Protein AF-A0A847HQE2-F1 (afdb_monomer_lite)

Structure (mmCIF, N/CA/C/O backbone):
data_AF-A0A847HQE2-F1
#
_entry.id   AF-A0A847HQE2-F1
#
loop_
_atom_site.group_PDB
_atom_site.id
_atom_site.type_symbol
_atom_site.label_atom_id
_atom_site.label_alt_id
_atom_site.label_comp_id
_atom_site.label_asym_id
_atom_site.label_entity_id
_atom_site.label_seq_id
_atom_site.pdbx_PDB_ins_code
_atom_site.Cartn_x
_atom_site.Cartn_y
_atom_site.Cartn_z
_atom_site.occupancy
_atom_site.B_iso_or_equiv
_atom_site.auth_seq_id
_atom_site.auth_comp_id
_atom_site.auth_asym_id
_atom_site.auth_atom_id
_atom_site.pdbx_PDB_model_num
ATOM 1 N N . MET A 1 1 ? -4.597 -17.089 -15.530 1.00 49.50 1 MET A N 1
ATOM 2 C CA . MET A 1 1 ? -4.593 -16.765 -14.089 1.00 49.50 1 MET A CA 1
ATOM 3 C C . MET A 1 1 ? -3.548 -17.653 -13.439 1.00 49.50 1 MET A C 1
ATOM 5 O O . MET A 1 1 ? -3.666 -18.868 -13.572 1.00 49.50 1 MET A O 1
ATOM 9 N N . ASN A 1 2 ? -2.470 -17.082 -12.894 1.00 60.06 2 ASN A N 1
ATOM 10 C CA . ASN A 1 2 ? -1.353 -17.884 -12.393 1.00 60.06 2 ASN A CA 1
ATOM 11 C C . ASN A 1 2 ? -1.698 -18.503 -11.033 1.00 60.06 2 ASN A C 1
ATOM 13 O O . ASN A 1 2 ? -2.468 -17.948 -10.255 1.00 60.06 2 ASN A O 1
ATOM 17 N N . GLN A 1 3 ? -1.101 -19.655 -10.729 1.00 48.91 3 GLN A N 1
ATOM 18 C CA . GLN A 1 3 ? -1.343 -20.409 -9.491 1.00 48.91 3 GLN A CA 1
ATOM 19 C C . GLN A 1 3 ? -1.028 -19.587 -8.223 1.00 48.91 3 GLN A C 1
ATOM 21 O O . GLN A 1 3 ? -1.660 -19.769 -7.188 1.00 48.91 3 GLN A O 1
ATOM 26 N N . LEU A 1 4 ? -0.102 -18.627 -8.334 1.00 56.62 4 LEU A N 1
ATOM 27 C CA . LEU A 1 4 ? 0.192 -17.635 -7.298 1.00 56.62 4 LEU A CA 1
ATOM 28 C C . LEU A 1 4 ? -0.960 -16.653 -7.056 1.00 56.62 4 LEU A C 1
ATOM 30 O O . LEU A 1 4 ? -1.203 -16.304 -5.906 1.00 56.62 4 LEU A O 1
ATOM 34 N N . ASP A 1 5 ? -1.675 -16.233 -8.102 1.00 50.88 5 ASP A N 1
ATOM 35 C CA . ASP A 1 5 ? -2.794 -15.288 -7.979 1.00 50.88 5 ASP A CA 1
ATOM 36 C C . ASP A 1 5 ? -3.989 -15.936 -7.268 1.00 50.88 5 ASP A C 1
ATOM 38 O O . ASP A 1 5 ? -4.633 -15.306 -6.436 1.00 50.88 5 ASP A O 1
ATOM 42 N N . LEU A 1 6 ? -4.232 -17.224 -7.534 1.00 55.56 6 LEU A N 1
ATOM 43 C CA . LEU A 1 6 ? -5.265 -18.023 -6.862 1.00 55.56 6 LEU A CA 1
ATOM 44 C C . LEU A 1 6 ? -4.969 -18.233 -5.371 1.00 55.56 6 LEU A C 1
ATOM 46 O O . LEU A 1 6 ? -5.869 -18.139 -4.537 1.00 55.56 6 LEU A O 1
ATOM 50 N N . LEU A 1 7 ? -3.707 -18.503 -5.027 1.00 60.56 7 LEU A N 1
ATOM 51 C CA . LEU A 1 7 ? -3.284 -18.649 -3.632 1.00 60.56 7 LEU A CA 1
ATOM 52 C C . LEU A 1 7 ? -3.391 -17.318 -2.876 1.00 60.56 7 LEU A C 1
ATOM 54 O O . LEU A 1 7 ? -3.878 -17.293 -1.750 1.00 60.56 7 LEU A O 1
ATOM 58 N N . LEU A 1 8 ? -3.012 -16.211 -3.520 1.00 57.03 8 LEU A N 1
ATOM 5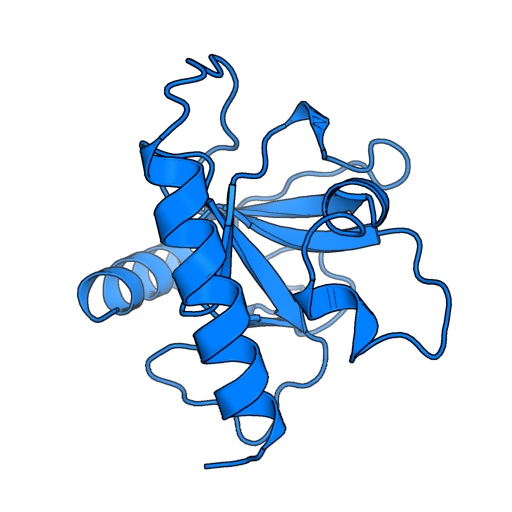9 C CA . LEU A 1 8 ? -3.165 -14.864 -2.971 1.00 57.03 8 LEU A CA 1
ATOM 60 C C . LEU A 1 8 ? -4.638 -14.492 -2.742 1.00 57.03 8 LEU A C 1
ATOM 62 O O . LEU A 1 8 ? -4.967 -13.994 -1.668 1.00 57.03 8 LEU A O 1
ATOM 66 N N . GLN A 1 9 ? -5.530 -14.768 -3.701 1.00 58.16 9 GLN A N 1
ATOM 67 C CA . GLN A 1 9 ? -6.966 -14.497 -3.551 1.00 58.16 9 GLN A CA 1
ATOM 68 C C . GLN A 1 9 ? -7.584 -15.236 -2.358 1.00 58.16 9 GLN A C 1
ATOM 70 O O . GLN A 1 9 ? -8.281 -14.616 -1.555 1.00 58.16 9 GLN A O 1
ATOM 75 N N . ASN A 1 10 ? -7.311 -16.535 -2.208 1.00 54.62 10 ASN A N 1
ATOM 76 C CA . ASN A 1 10 ? -7.908 -17.334 -1.134 1.00 54.62 10 ASN A CA 1
ATOM 77 C C . ASN A 1 10 ? -7.395 -16.936 0.255 1.00 54.62 10 ASN A C 1
ATOM 79 O O . ASN A 1 10 ? -8.194 -16.781 1.179 1.00 54.62 10 ASN A O 1
ATOM 83 N N . SER A 1 11 ? -6.086 -16.705 0.401 1.00 50.62 11 SER A N 1
ATOM 84 C CA . SER A 1 11 ? -5.513 -16.279 1.684 1.00 50.62 11 SER A CA 1
ATOM 85 C C . SER A 1 11 ? -6.004 -14.898 2.118 1.00 50.62 11 SER A C 1
ATOM 87 O O . SER A 1 11 ? -6.084 -14.620 3.312 1.00 50.62 11 SER A O 1
ATOM 89 N N . LEU A 1 12 ? -6.356 -14.026 1.172 1.00 55.59 12 LEU A N 1
ATOM 90 C CA . LEU A 1 12 ? -6.875 -12.703 1.501 1.00 55.59 12 LEU A CA 1
ATOM 91 C C . LEU A 1 12 ? -8.376 -12.673 1.782 1.00 55.59 12 LEU A C 1
ATOM 93 O O . LEU A 1 12 ? -8.806 -11.897 2.634 1.00 55.59 12 LEU A O 1
ATOM 97 N N . ALA A 1 13 ? -9.165 -13.524 1.123 1.00 58.28 13 ALA A N 1
ATOM 98 C CA . ALA A 1 13 ? -10.583 -13.679 1.444 1.00 58.28 13 ALA A CA 1
ATOM 99 C C . ALA A 1 13 ? -10.784 -14.147 2.898 1.00 58.28 13 ALA A C 1
ATOM 101 O O . ALA A 1 13 ? -11.666 -13.641 3.591 1.00 58.28 13 ALA A O 1
ATOM 102 N N . GLN A 1 14 ? -9.919 -15.045 3.389 1.00 50.34 14 GLN A N 1
ATOM 103 C CA . GLN A 1 14 ? -9.915 -15.461 4.797 1.00 50.34 14 GLN A CA 1
ATOM 104 C C . GLN A 1 14 ? -9.579 -14.308 5.753 1.00 50.34 14 GLN A 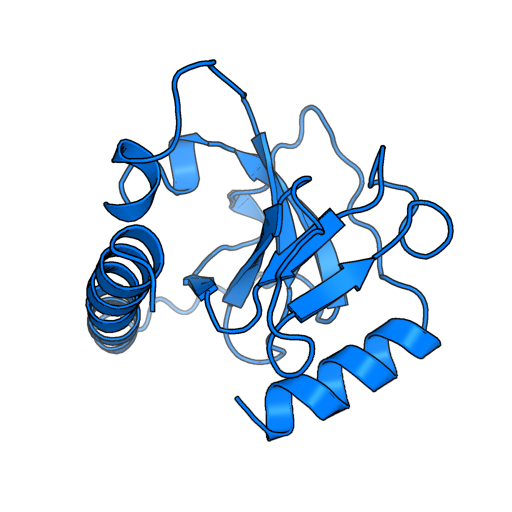C 1
ATOM 106 O O . GLN A 1 14 ? -10.246 -14.154 6.771 1.00 50.34 14 GLN A O 1
ATOM 111 N N . LEU A 1 15 ? -8.631 -13.438 5.398 1.00 52.00 15 LEU A N 1
ATOM 112 C CA . LEU A 1 15 ? -8.267 -12.286 6.232 1.00 52.00 15 LEU A CA 1
ATOM 113 C C . LEU A 1 15 ? -9.349 -11.211 6.295 1.00 52.00 15 LEU A C 1
ATOM 115 O O . LEU A 1 15 ? -9.566 -10.616 7.350 1.00 52.00 15 LEU A O 1
ATOM 119 N N . ALA A 1 16 ? -10.048 -10.969 5.187 1.00 55.00 16 ALA A N 1
ATOM 120 C CA . ALA A 1 16 ? -11.198 -10.070 5.179 1.00 55.00 16 ALA A CA 1
ATOM 121 C C . ALA A 1 16 ? -12.328 -10.596 6.083 1.00 55.00 16 ALA A C 1
ATOM 123 O O . ALA A 1 16 ? -13.014 -9.807 6.732 1.00 55.00 16 ALA A O 1
ATOM 124 N N . MET A 1 17 ? -12.488 -11.921 6.163 1.00 53.84 17 MET A N 1
ATOM 125 C CA . MET A 1 17 ? -13.434 -12.551 7.080 1.00 53.84 17 MET A CA 1
ATOM 126 C C . MET A 1 17 ? -12.992 -12.460 8.544 1.00 53.84 17 MET A C 1
ATOM 128 O O . MET A 1 17 ? -13.799 -12.068 9.380 1.00 53.84 17 MET A O 1
ATOM 132 N N . GLU A 1 18 ? -11.730 -12.739 8.867 1.00 49.94 18 GLU A N 1
ATOM 133 C CA . GLU A 1 18 ? -11.233 -12.673 10.252 1.00 49.94 18 GLU A CA 1
ATOM 134 C C . GLU A 1 18 ? -11.223 -11.238 10.806 1.00 49.94 18 GLU A C 1
ATOM 136 O O . GLU A 1 18 ? -11.611 -11.011 11.954 1.00 49.94 18 GLU A O 1
ATOM 141 N N . ALA A 1 19 ? -10.899 -10.247 9.969 1.00 52.59 19 ALA A N 1
ATOM 142 C CA . ALA A 1 19 ? -10.960 -8.830 10.334 1.00 52.59 19 ALA A CA 1
ATOM 143 C C . ALA A 1 19 ? -12.397 -8.309 10.540 1.00 52.59 19 ALA A C 1
ATOM 145 O O . ALA A 1 19 ? -12.584 -7.254 11.143 1.00 52.59 19 ALA A O 1
ATOM 146 N N . SER A 1 20 ? -13.416 -9.025 10.050 1.00 48.12 20 SER A N 1
ATOM 147 C CA . SER A 1 20 ? -14.823 -8.668 10.279 1.00 48.12 20 SER A CA 1
ATOM 148 C C . SER A 1 20 ? -15.350 -9.118 11.649 1.00 48.12 20 SER A C 1
ATOM 150 O O . SER A 1 20 ? -16.390 -8.630 12.089 1.00 48.12 20 SER A O 1
ATOM 152 N N . THR A 1 21 ? -14.624 -10.010 12.332 1.00 47.31 21 THR A N 1
ATOM 153 C CA . THR A 1 21 ? -15.023 -10.609 13.616 1.00 47.31 21 THR A CA 1
ATOM 154 C C . THR A 1 21 ? -14.479 -9.884 14.846 1.00 47.31 21 THR A C 1
ATOM 156 O O . THR A 1 21 ? -15.155 -9.889 15.870 1.00 47.31 21 THR A O 1
ATOM 159 N N . ASP A 1 22 ? -13.333 -9.205 14.749 1.00 43.69 22 ASP A N 1
ATOM 160 C CA . ASP A 1 22 ? -12.749 -8.458 15.869 1.00 43.69 22 ASP A CA 1
ATOM 161 C C . ASP A 1 22 ? -12.823 -6.946 15.625 1.00 43.69 22 ASP A C 1
ATOM 163 O O . ASP A 1 22 ? -11.975 -6.338 14.967 1.00 43.69 22 ASP A O 1
ATOM 167 N N . GLN A 1 23 ? -13.844 -6.310 16.207 1.00 42.72 23 GLN A N 1
ATOM 168 C CA . GLN A 1 23 ? -13.888 -4.859 16.406 1.00 42.72 23 GLN A CA 1
ATOM 169 C C . GLN A 1 23 ? -12.890 -4.452 17.501 1.00 42.72 23 GLN A C 1
ATOM 171 O O . GLN A 1 23 ? -13.268 -4.050 18.599 1.00 42.72 23 GLN A O 1
ATOM 176 N N . ALA A 1 24 ? -11.595 -4.548 17.214 1.00 42.91 24 ALA A N 1
ATOM 177 C CA . ALA A 1 24 ? -10.606 -3.795 17.968 1.00 42.91 24 ALA A CA 1
ATOM 178 C C . ALA A 1 24 ? -10.651 -2.343 17.466 1.00 42.91 24 ALA A C 1
ATOM 180 O O . ALA A 1 24 ? -10.187 -2.046 16.362 1.00 42.91 24 ALA A O 1
ATOM 181 N N . GLU A 1 25 ? -11.239 -1.435 18.252 1.00 42.22 25 GLU A N 1
ATOM 182 C CA . GLU A 1 25 ? -11.124 0.012 18.034 1.00 42.22 25 GLU A CA 1
ATOM 183 C C . GLU A 1 25 ? -9.659 0.427 18.206 1.00 42.22 25 GLU A C 1
ATOM 185 O O . GLU A 1 25 ? -9.202 0.810 19.282 1.00 42.22 25 GLU A O 1
ATOM 190 N N . VAL A 1 26 ? -8.885 0.318 17.131 1.00 46.84 26 VAL A N 1
ATOM 191 C CA . VAL A 1 26 ? -7.538 0.874 17.087 1.00 46.84 26 VAL A CA 1
ATOM 192 C C . VAL A 1 26 ? -7.661 2.359 16.759 1.00 46.84 26 VAL A C 1
ATOM 194 O O . VAL A 1 26 ? -7.981 2.737 15.633 1.00 46.84 26 VAL A O 1
ATOM 197 N N . THR A 1 27 ? -7.392 3.196 17.757 1.00 49.6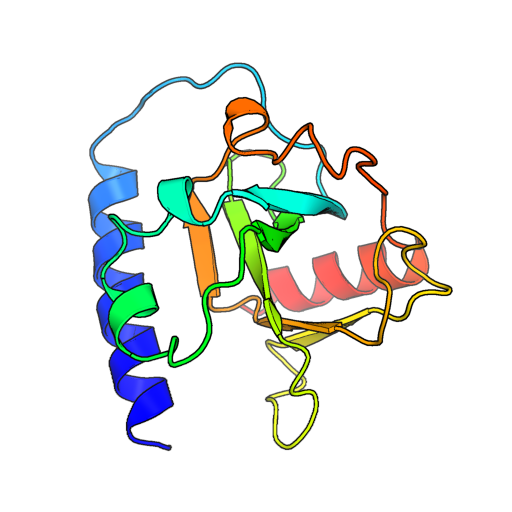9 27 THR A N 1
ATOM 198 C CA . THR A 1 27 ? -7.517 4.661 17.719 1.00 49.69 27 THR A CA 1
ATOM 199 C C . THR A 1 27 ? -6.469 5.362 16.849 1.00 49.69 27 THR A C 1
ATOM 201 O O . THR A 1 27 ? -6.683 6.507 16.457 1.00 49.69 27 THR A O 1
ATOM 204 N N . GLU A 1 28 ? -5.356 4.702 16.507 1.00 65.94 28 GLU A N 1
ATOM 205 C CA . GLU A 1 28 ? -4.263 5.306 15.732 1.00 65.94 28 GLU A CA 1
ATOM 206 C C . GLU A 1 28 ? -4.077 4.635 14.362 1.00 65.94 28 GLU A C 1
ATOM 208 O O . GLU A 1 28 ? -3.351 3.650 14.192 1.00 65.94 28 GLU A O 1
ATOM 213 N N . SER A 1 29 ? -4.747 5.203 13.359 1.00 72.44 29 SER A N 1
ATOM 214 C CA . SER A 1 29 ? -4.653 4.799 11.955 1.00 72.44 29 SER A CA 1
ATOM 215 C C . SER A 1 29 ? -3.598 5.599 11.194 1.00 72.44 29 SER A C 1
ATOM 217 O O . SER A 1 29 ? -3.473 6.814 11.378 1.00 72.44 29 SER A O 1
ATOM 219 N N . LEU A 1 30 ? -2.907 4.962 10.244 1.00 83.88 30 LEU A N 1
ATOM 220 C CA . LEU A 1 30 ? -2.129 5.704 9.252 1.00 83.88 30 LEU A CA 1
ATOM 221 C C . LEU A 1 30 ? -3.051 6.566 8.394 1.00 83.88 30 LEU A C 1
ATOM 223 O O . LEU A 1 30 ? -4.045 6.085 7.850 1.00 83.88 30 LEU A O 1
ATOM 227 N N . SER A 1 31 ? -2.657 7.824 8.199 1.00 89.56 31 SER A N 1
ATOM 228 C CA . SER A 1 31 ? -3.335 8.716 7.260 1.00 89.56 31 SER A CA 1
ATOM 229 C C . SER A 1 31 ? -3.460 8.058 5.884 1.00 89.56 31 SER A C 1
ATOM 231 O O . SER A 1 31 ? -2.512 7.446 5.391 1.00 89.56 31 SER A O 1
ATOM 233 N N . PHE A 1 32 ? -4.616 8.214 5.242 1.00 92.56 32 PHE A N 1
ATOM 234 C CA . PHE A 1 32 ? -4.836 7.719 3.883 1.00 92.56 32 PHE A CA 1
ATOM 235 C C . PHE A 1 32 ? -3.733 8.186 2.924 1.00 92.56 32 PHE A C 1
ATOM 237 O O . PHE A 1 32 ? -3.209 9.295 3.068 1.00 92.56 32 PHE A O 1
ATOM 244 N N . ALA A 1 33 ? -3.397 7.333 1.953 1.00 94.75 33 ALA A N 1
ATOM 245 C CA . ALA A 1 33 ? -2.372 7.578 0.940 1.00 94.75 33 ALA A CA 1
ATOM 246 C C . ALA A 1 33 ? -0.968 7.836 1.520 1.00 94.75 33 ALA A C 1
ATOM 248 O O . ALA A 1 33 ? -0.115 8.462 0.889 1.00 94.75 33 ALA A O 1
ATOM 249 N N . THR A 1 34 ? -0.720 7.329 2.730 1.00 94.31 34 THR A N 1
ATOM 250 C CA . THR A 1 34 ? 0.590 7.375 3.382 1.00 94.31 34 THR A CA 1
ATOM 251 C C . THR A 1 34 ? 1.290 6.042 3.202 1.00 94.31 34 THR A C 1
ATOM 253 O O . THR A 1 34 ? 0.759 4.994 3.576 1.00 94.31 34 THR A O 1
ATOM 256 N N . ALA A 1 35 ? 2.487 6.085 2.633 1.00 93.75 35 ALA A N 1
ATOM 257 C CA . ALA A 1 35 ? 3.385 4.954 2.569 1.00 93.75 35 ALA A CA 1
ATOM 258 C C . ALA A 1 35 ? 4.258 4.884 3.830 1.00 93.75 35 ALA A C 1
ATOM 260 O O . ALA A 1 35 ? 4.647 5.910 4.397 1.00 93.75 35 ALA A O 1
ATOM 261 N N . ALA A 1 36 ? 4.587 3.666 4.245 1.00 92.62 36 ALA A N 1
ATOM 262 C CA . ALA A 1 36 ? 5.518 3.380 5.330 1.00 92.62 36 ALA A CA 1
ATOM 263 C C . ALA A 1 36 ? 6.196 2.022 5.107 1.00 92.62 36 ALA A C 1
ATOM 265 O O . ALA A 1 36 ? 5.712 1.189 4.338 1.00 92.62 36 ALA A O 1
ATOM 266 N N . PHE A 1 37 ? 7.306 1.779 5.803 1.00 91.12 37 PHE A N 1
ATOM 267 C CA . PHE A 1 37 ? 7.861 0.434 5.929 1.00 91.12 37 PHE A CA 1
ATOM 268 C C . PHE A 1 37 ? 7.308 -0.225 7.180 1.00 91.12 37 PHE A C 1
ATOM 270 O O . PHE A 1 37 ? 7.358 0.348 8.262 1.00 91.12 37 PHE A O 1
ATOM 277 N N . PHE A 1 38 ? 6.827 -1.445 7.038 1.00 88.25 38 PHE A N 1
ATOM 278 C CA . PHE A 1 38 ? 6.250 -2.221 8.127 1.00 88.25 38 PHE A CA 1
ATOM 279 C C . PHE A 1 38 ? 7.119 -3.436 8.415 1.00 88.25 38 PHE A C 1
ATOM 281 O O . PHE A 1 38 ? 7.792 -3.939 7.511 1.00 88.25 38 PHE A O 1
ATOM 288 N N . ARG A 1 39 ? 7.143 -3.902 9.663 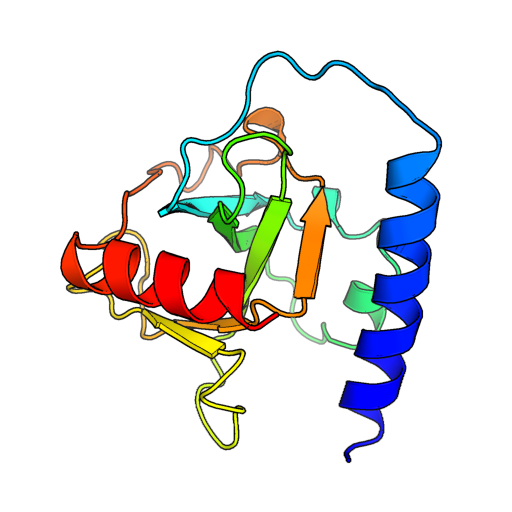1.00 86.25 39 ARG A N 1
ATOM 289 C CA . ARG A 1 39 ? 7.993 -5.032 10.062 1.00 86.25 39 ARG A CA 1
ATOM 290 C C . ARG A 1 39 ? 7.443 -6.334 9.500 1.00 86.25 39 ARG A C 1
ATOM 292 O O . ARG A 1 39 ? 6.254 -6.608 9.612 1.00 86.25 39 ARG A O 1
ATOM 299 N N . GLU A 1 40 ? 8.331 -7.203 9.020 1.00 77.69 40 GLU A N 1
ATOM 300 C CA . GLU A 1 40 ? 7.916 -8.530 8.549 1.00 77.69 40 GLU A CA 1
ATOM 301 C C . GLU A 1 40 ? 7.182 -9.356 9.609 1.00 77.69 40 GLU A C 1
ATOM 303 O O . GLU A 1 40 ? 6.313 -10.161 9.288 1.00 77.69 40 GLU A O 1
ATOM 308 N N . SER A 1 41 ? 7.534 -9.182 10.885 1.00 74.81 41 SER A N 1
ATOM 309 C CA . SER A 1 41 ? 6.886 -9.890 11.991 1.00 74.81 41 SER A CA 1
ATOM 310 C C . SER A 1 41 ? 5.380 -9.641 12.063 1.00 74.81 41 SER A C 1
ATOM 312 O O . SER A 1 41 ? 4.665 -10.531 12.506 1.00 74.81 41 SER A O 1
ATOM 314 N N . CYS A 1 42 ? 4.905 -8.481 11.600 1.00 72.62 42 CYS A N 1
ATOM 315 C CA . CYS A 1 42 ? 3.498 -8.087 11.669 1.00 72.62 42 CYS A CA 1
ATOM 316 C C . CYS A 1 42 ? 2.615 -8.821 10.647 1.00 72.62 42 CYS A C 1
ATOM 318 O O . CYS A 1 42 ? 1.402 -8.853 10.809 1.00 72.62 42 CYS A O 1
ATOM 320 N N . TRP A 1 43 ? 3.201 -9.449 9.619 1.00 69.06 43 TRP A N 1
ATOM 321 C CA . TRP A 1 43 ? 2.466 -10.301 8.671 1.00 69.06 43 TRP A CA 1
ATOM 322 C C . TRP A 1 43 ? 2.997 -11.724 8.550 1.00 69.06 43 TRP A C 1
ATOM 324 O O . TRP A 1 43 ? 2.483 -12.493 7.748 1.00 69.06 43 TRP A O 1
ATOM 334 N N . LYS A 1 44 ? 4.012 -12.128 9.319 1.00 56.94 44 LYS A N 1
ATOM 335 C CA . LYS A 1 44 ? 4.434 -13.541 9.368 1.00 56.94 44 LYS A CA 1
ATOM 336 C C . LYS A 1 44 ? 3.344 -14.469 9.912 1.00 56.94 44 LYS A C 1
ATOM 338 O O . LYS A 1 44 ? 3.370 -15.658 9.603 1.00 56.94 44 LYS A O 1
ATOM 343 N N . SER A 1 45 ? 2.408 -13.930 10.694 1.00 54.56 45 SER A N 1
ATOM 344 C CA . SER A 1 45 ? 1.170 -14.602 11.106 1.00 54.56 45 SER A CA 1
ATOM 345 C C . SER A 1 45 ? 0.129 -14.693 9.988 1.00 54.56 45 SER A C 1
ATOM 347 O O . SER A 1 45 ? -0.802 -15.476 10.109 1.00 54.56 45 SER A O 1
ATOM 349 N N . LEU A 1 46 ? 0.284 -13.928 8.904 1.00 55.00 46 LEU A N 1
ATOM 350 C CA . LEU A 1 46 ? -0.633 -13.910 7.772 1.00 55.00 46 LEU A CA 1
ATOM 351 C C . LEU A 1 46 ? -0.107 -14.891 6.706 1.00 55.00 46 LEU A C 1
ATOM 353 O O . LEU A 1 46 ? 0.994 -14.730 6.168 1.00 55.00 46 LEU A O 1
ATOM 357 N N . ASP A 1 47 ? -0.880 -15.939 6.416 1.00 47.72 47 ASP A N 1
ATOM 358 C CA . ASP A 1 47 ? -0.437 -17.141 5.685 1.00 47.72 47 ASP A CA 1
ATOM 359 C C . ASP A 1 47 ? 0.162 -16.895 4.281 1.00 47.72 47 ASP A C 1
ATOM 361 O O . ASP A 1 47 ? 0.947 -17.706 3.783 1.00 47.72 47 ASP A O 1
ATOM 365 N N . TRP A 1 48 ? -0.101 -15.742 3.660 1.00 51.69 48 TRP A N 1
ATOM 366 C CA . TRP A 1 48 ? 0.407 -15.377 2.330 1.00 51.69 48 TRP A CA 1
ATOM 367 C C . TRP A 1 48 ? 1.923 -15.096 2.280 1.00 51.69 48 TRP A C 1
ATOM 369 O O . TRP A 1 48 ? 2.531 -15.189 1.210 1.00 51.69 48 TRP A O 1
ATOM 379 N N . HIS A 1 49 ? 2.574 -14.801 3.412 1.00 46.25 49 HIS A N 1
ATOM 380 C CA . HIS A 1 49 ? 4.020 -14.533 3.451 1.00 46.25 49 HIS A CA 1
ATOM 381 C C . HIS A 1 49 ? 4.870 -15.790 3.180 1.00 46.25 49 HIS A C 1
ATOM 383 O O . HIS A 1 49 ? 5.969 -15.696 2.623 1.00 46.25 49 HIS A O 1
ATOM 389 N N . ARG A 1 50 ? 4.372 -16.988 3.530 1.00 45.12 50 ARG A N 1
ATOM 390 C CA . ARG A 1 50 ? 5.154 -18.241 3.438 1.00 45.12 50 ARG A CA 1
ATOM 391 C C . ARG A 1 50 ? 5.507 -18.642 2.004 1.00 45.12 50 ARG A C 1
ATOM 393 O O . ARG A 1 50 ? 6.488 -19.351 1.812 1.00 45.12 50 ARG A O 1
ATOM 400 N N . ALA A 1 51 ? 4.775 -18.156 1.001 1.00 46.50 51 ALA A N 1
ATOM 401 C CA . ALA A 1 51 ? 5.034 -18.475 -0.403 1.00 46.50 51 ALA A CA 1
ATOM 402 C C . ALA A 1 51 ? 6.141 -17.615 -1.056 1.00 46.50 51 ALA A C 1
ATOM 404 O O . ALA A 1 51 ? 6.583 -17.936 -2.158 1.00 46.50 51 ALA A O 1
ATOM 405 N N . ALA A 1 52 ? 6.593 -16.523 -0.418 1.00 48.06 52 ALA A N 1
ATOM 406 C CA . ALA A 1 52 ? 7.363 -15.475 -1.102 1.00 48.06 52 ALA A CA 1
ATOM 407 C C . ALA A 1 52 ? 8.846 -15.331 -0.695 1.00 48.06 52 ALA A C 1
ATOM 409 O O . ALA A 1 52 ? 9.608 -14.693 -1.427 1.00 48.06 52 ALA A O 1
ATOM 410 N N . SER A 1 53 ? 9.299 -15.872 0.442 1.00 45.97 53 SER A N 1
ATOM 411 C CA . SER A 1 53 ? 10.580 -15.447 1.035 1.00 45.97 53 SER A CA 1
ATOM 412 C C . SER A 1 53 ? 11.691 -16.506 0.994 1.00 45.97 53 SER A C 1
ATOM 414 O O . SER A 1 53 ? 11.787 -17.352 1.878 1.00 45.97 53 SER A O 1
ATOM 416 N N . GLY A 1 54 ? 12.596 -16.382 0.014 1.00 43.22 54 GLY A N 1
ATOM 417 C CA . GLY A 1 54 ? 13.934 -17.000 0.020 1.00 43.22 54 GLY A CA 1
ATOM 418 C C . GLY A 1 54 ? 15.047 -16.085 0.561 1.00 43.22 54 GLY A C 1
ATOM 419 O O . GLY A 1 54 ? 16.192 -16.505 0.649 1.00 43.22 54 GLY A O 1
ATOM 420 N N . HIS A 1 55 ? 14.743 -14.831 0.912 1.00 44.22 55 HIS A N 1
ATOM 421 C CA . HIS A 1 55 ? 15.691 -13.873 1.493 1.00 44.22 55 HIS A CA 1
ATOM 422 C C . HIS A 1 55 ? 14.998 -13.104 2.622 1.00 44.22 55 HIS A C 1
ATOM 424 O O . HIS A 1 55 ? 13.907 -12.576 2.419 1.00 44.22 55 HIS A O 1
ATOM 430 N N . LYS A 1 56 ? 15.627 -13.050 3.803 1.00 51.41 56 LYS A N 1
ATOM 431 C CA . LYS A 1 56 ? 15.134 -12.330 4.989 1.00 51.41 56 LYS A CA 1
ATOM 432 C C . LYS A 1 56 ? 15.165 -10.820 4.721 1.00 51.41 56 LYS A C 1
ATOM 434 O O . LYS A 1 56 ? 16.205 -10.194 4.933 1.00 51.41 56 LYS A O 1
ATOM 439 N N . ARG A 1 57 ? 14.070 -10.221 4.245 1.00 59.06 57 ARG A N 1
ATOM 440 C CA . ARG A 1 57 ? 13.886 -8.775 4.420 1.00 59.06 57 ARG A CA 1
ATOM 441 C C . ARG A 1 57 ? 13.472 -8.557 5.884 1.00 59.06 57 ARG A C 1
ATOM 443 O O . ARG A 1 57 ? 13.156 -9.490 6.611 1.00 59.06 57 ARG A O 1
ATOM 450 N N . THR A 1 58 ? 13.639 -7.354 6.412 1.00 73.31 58 THR A N 1
ATOM 451 C CA . THR A 1 58 ? 13.195 -7.037 7.787 1.00 73.31 58 THR A CA 1
ATOM 452 C C . THR A 1 58 ? 11.889 -6.259 7.774 1.00 73.31 58 THR A C 1
ATOM 454 O O . THR A 1 58 ? 11.138 -6.288 8.748 1.00 73.31 58 THR A O 1
ATOM 457 N N . SER A 1 59 ? 11.609 -5.599 6.652 1.00 82.31 59 SER A N 1
ATOM 458 C CA . SER A 1 59 ? 10.444 -4.758 6.456 1.00 82.31 59 SER A CA 1
ATOM 459 C C . SER A 1 59 ? 10.063 -4.635 4.983 1.00 82.31 59 SER A C 1
ATOM 461 O O . SER A 1 59 ? 10.896 -4.819 4.089 1.00 82.31 59 SER A O 1
ATOM 463 N N . HIS A 1 60 ? 8.783 -4.357 4.730 1.00 86.50 60 HIS A N 1
ATOM 464 C CA . HIS A 1 60 ? 8.231 -4.168 3.387 1.00 86.50 60 HIS A CA 1
ATOM 465 C C . HIS A 1 60 ? 7.488 -2.836 3.277 1.00 86.50 60 HIS A C 1
ATOM 467 O O . HIS A 1 60 ? 6.903 -2.383 4.264 1.00 86.50 60 HIS A O 1
ATOM 473 N N . PRO A 1 61 ? 7.495 -2.213 2.084 1.00 90.38 61 PRO A N 1
ATOM 474 C CA . PRO A 1 61 ? 6.696 -1.027 1.835 1.00 90.38 61 PRO A CA 1
ATOM 475 C C . PRO A 1 61 ? 5.207 -1.383 1.863 1.00 90.38 61 PRO A C 1
ATOM 477 O O . PRO A 1 61 ? 4.777 -2.362 1.250 1.00 90.38 61 PRO A O 1
ATOM 480 N N . GLY A 1 62 ? 4.423 -0.558 2.541 1.00 92.12 62 GLY A N 1
ATOM 481 C CA . GLY A 1 62 ? 2.970 -0.615 2.564 1.00 92.12 62 GLY A CA 1
ATOM 482 C C . GLY A 1 62 ? 2.383 0.773 2.334 1.00 92.12 62 GLY A C 1
ATOM 483 O O . GLY A 1 62 ? 2.996 1.770 2.709 1.00 92.12 62 GLY A O 1
ATOM 484 N N . LEU A 1 63 ? 1.213 0.828 1.706 1.00 94.44 63 LEU A N 1
ATOM 485 C CA . LEU A 1 63 ? 0.459 2.046 1.423 1.00 94.44 63 LEU A CA 1
ATOM 486 C C . LEU A 1 63 ? -0.891 1.988 2.136 1.00 94.44 63 LEU A C 1
ATOM 488 O O . LEU A 1 63 ? -1.648 1.050 1.908 1.00 94.44 63 LEU A O 1
ATOM 492 N N . SER A 1 64 ? -1.207 2.987 2.959 1.00 94.12 64 SER A N 1
ATOM 493 C CA . SER A 1 64 ? -2.535 3.125 3.570 1.00 94.12 64 SER A CA 1
ATOM 494 C C . SER A 1 64 ? -3.584 3.451 2.503 1.00 94.12 64 SER A C 1
ATOM 496 O O . SER A 1 64 ? -3.464 4.451 1.788 1.00 94.12 64 SER A O 1
ATOM 498 N N . ILE A 1 65 ? -4.611 2.607 2.398 1.00 92.75 65 ILE A N 1
ATOM 499 C CA . ILE A 1 65 ? -5.651 2.681 1.359 1.00 92.75 65 ILE A CA 1
ATOM 500 C C . ILE A 1 65 ? -7.055 2.948 1.907 1.00 92.75 65 ILE A C 1
ATOM 502 O O . ILE A 1 65 ? -7.999 3.050 1.131 1.00 92.75 65 ILE A O 1
ATOM 506 N N . SER A 1 66 ? -7.229 3.087 3.221 1.00 85.50 66 SER A N 1
ATOM 507 C CA . SER A 1 66 ? -8.542 3.360 3.809 1.00 85.50 66 SER A CA 1
ATOM 508 C C . SER A 1 66 ? -8.477 4.485 4.834 1.00 85.50 66 SER A C 1
ATOM 510 O O . SER A 1 66 ? -7.520 4.625 5.584 1.00 85.50 66 SER A O 1
ATOM 512 N N . HIS A 1 67 ? -9.516 5.323 4.828 1.00 74.12 67 HIS A N 1
ATOM 513 C CA . HIS A 1 67 ? -9.703 6.409 5.795 1.00 74.12 67 HIS A CA 1
ATOM 514 C C . HIS A 1 67 ? -10.376 5.944 7.091 1.00 74.12 67 HIS A C 1
ATOM 516 O O . HIS A 1 67 ? -10.392 6.687 8.065 1.00 74.12 67 HIS A O 1
ATOM 522 N N . ARG A 1 68 ? -11.032 4.778 7.060 1.00 72.06 68 ARG A N 1
ATOM 523 C CA . ARG A 1 68 ? -11.928 4.310 8.131 1.00 72.06 68 ARG A CA 1
ATOM 524 C C . ARG A 1 68 ? -11.469 3.009 8.768 1.00 72.06 68 ARG A C 1
ATOM 526 O O . ARG A 1 68 ? -11.895 2.688 9.866 1.00 72.06 68 ARG A O 1
ATOM 533 N N . GLN A 1 69 ? -10.664 2.244 8.047 1.00 76.19 69 GLN A N 1
ATOM 534 C CA . GLN A 1 69 ? -10.156 0.952 8.471 1.00 76.19 69 GLN A CA 1
ATOM 535 C C . GLN A 1 69 ? -8.645 0.975 8.291 1.00 76.19 69 GLN A C 1
ATOM 537 O O . GLN A 1 69 ? -8.134 1.638 7.390 1.00 76.19 69 GLN A O 1
ATOM 542 N N . ASN A 1 70 ? -7.933 0.239 9.130 1.00 80.38 70 ASN A N 1
ATOM 543 C CA . ASN A 1 70 ? -6.479 0.148 9.087 1.00 80.38 70 ASN A CA 1
ATOM 544 C C . ASN A 1 70 ? -6.013 -0.729 7.922 1.00 80.38 70 ASN A C 1
ATOM 546 O O . ASN A 1 70 ? -5.424 -1.769 8.142 1.00 80.38 70 ASN A O 1
ATOM 550 N N . GLN A 1 71 ? -6.319 -0.367 6.676 1.00 88.12 71 GLN A N 1
ATOM 551 C CA . GLN A 1 71 ? -5.985 -1.190 5.512 1.00 88.12 71 GLN A CA 1
ATOM 552 C C . GLN A 1 71 ? -4.740 -0.686 4.798 1.00 88.12 71 GLN A C 1
ATOM 554 O O . GLN A 1 71 ? -4.674 0.465 4.355 1.00 88.12 71 GLN A O 1
ATOM 559 N N . VAL A 1 72 ? -3.779 -1.591 4.637 1.00 89.88 72 VAL A N 1
ATOM 560 C CA . VAL A 1 72 ? -2.503 -1.336 3.975 1.00 89.88 72 VAL A CA 1
ATOM 561 C C . VAL A 1 72 ? -2.335 -2.287 2.798 1.00 89.88 72 VAL A C 1
ATOM 563 O O . VAL A 1 72 ? -2.362 -3.501 2.980 1.00 89.88 72 VAL A O 1
ATOM 566 N N . ALA A 1 73 ? -2.130 -1.742 1.600 1.00 90.94 73 ALA A N 1
ATOM 567 C CA . ALA A 1 73 ? -1.725 -2.507 0.424 1.00 90.94 73 ALA A CA 1
ATOM 568 C C . ALA A 1 73 ? -0.201 -2.672 0.405 1.00 90.94 73 ALA A C 1
ATOM 570 O O . ALA A 1 73 ? 0.528 -1.694 0.585 1.00 90.94 73 ALA A O 1
ATOM 571 N N . PHE A 1 74 ? 0.301 -3.883 0.158 1.00 87.38 74 PHE A N 1
ATOM 572 C CA . PHE A 1 74 ? 1.747 -4.119 0.113 1.00 87.38 74 PHE A CA 1
ATOM 573 C C . PHE A 1 74 ? 2.362 -3.799 -1.240 1.00 87.38 74 PHE A C 1
ATOM 575 O O . PHE A 1 74 ? 1.801 -4.071 -2.304 1.00 87.38 74 PHE A O 1
ATOM 582 N N . GLY A 1 75 ? 3.565 -3.238 -1.173 1.00 86.56 75 GLY A N 1
ATOM 583 C CA . GLY A 1 75 ? 4.374 -2.902 -2.325 1.00 86.56 75 GLY A CA 1
ATOM 584 C C . GLY A 1 75 ? 5.276 -4.055 -2.765 1.00 86.56 75 GLY A C 1
ATOM 585 O O . GLY A 1 75 ? 5.941 -4.708 -1.958 1.00 86.56 75 GLY A O 1
ATOM 586 N N . SER A 1 76 ? 5.359 -4.265 -4.075 1.00 84.50 76 SER A N 1
ATOM 587 C CA . SER A 1 76 ? 6.308 -5.166 -4.723 1.00 84.50 76 SER A CA 1
ATOM 588 C C . SER A 1 76 ? 7.243 -4.390 -5.643 1.00 84.50 76 SER A C 1
ATOM 590 O O . SER A 1 76 ? 6.822 -3.489 -6.359 1.00 84.50 76 SER A O 1
ATOM 592 N N . SER A 1 77 ? 8.515 -4.785 -5.693 1.00 83.06 77 SER A N 1
ATOM 593 C CA . SER A 1 77 ? 9.454 -4.265 -6.694 1.00 83.06 77 SER A CA 1
ATOM 594 C C . SER A 1 77 ? 9.278 -4.906 -8.076 1.00 83.06 77 SER A C 1
ATOM 596 O O . SER A 1 77 ? 9.972 -4.521 -9.007 1.00 83.06 77 SER A O 1
ATOM 598 N N . LYS A 1 78 ? 8.402 -5.915 -8.209 1.00 83.62 78 LYS A N 1
ATOM 599 C CA . LYS A 1 78 ? 8.050 -6.533 -9.494 1.00 83.62 78 LYS A CA 1
ATOM 600 C C . LYS A 1 78 ? 6.881 -5.772 -10.112 1.00 83.62 78 LYS A C 1
ATOM 602 O O . LYS A 1 78 ? 5.735 -5.964 -9.692 1.00 83.62 78 LYS A O 1
ATOM 607 N N . THR A 1 79 ? 7.195 -4.913 -11.072 1.00 83.81 79 THR A N 1
ATOM 608 C CA . THR A 1 79 ? 6.239 -4.001 -11.713 1.00 83.81 79 THR A CA 1
ATOM 609 C C . THR A 1 79 ? 5.617 -4.549 -12.992 1.00 83.81 79 THR A C 1
ATOM 611 O O . THR A 1 79 ? 4.621 -3.994 -13.444 1.00 83.81 79 THR A O 1
ATOM 614 N N . ASP A 1 80 ? 6.188 -5.610 -13.555 1.00 83.50 80 ASP A N 1
ATOM 615 C CA . ASP A 1 80 ? 5.801 -6.140 -14.863 1.00 83.50 80 ASP A CA 1
ATOM 616 C C . ASP A 1 80 ? 4.585 -7.074 -14.756 1.00 83.50 80 ASP A C 1
ATOM 618 O O . ASP A 1 80 ? 4.349 -7.677 -13.704 1.00 83.50 80 ASP A O 1
ATOM 622 N N . ASP A 1 81 ? 3.802 -7.152 -15.838 1.00 82.12 81 ASP A N 1
ATOM 623 C CA . ASP A 1 81 ? 2.610 -8.004 -15.990 1.00 82.12 81 ASP A CA 1
ATOM 624 C C . ASP A 1 81 ? 1.557 -7.860 -14.874 1.00 82.12 81 ASP A C 1
ATOM 626 O O . ASP A 1 81 ? 0.830 -8.798 -14.538 1.00 82.12 81 ASP A O 1
ATOM 630 N N . ARG A 1 82 ? 1.467 -6.672 -14.266 1.00 80.75 82 ARG A N 1
ATOM 631 C CA . ARG A 1 82 ? 0.466 -6.359 -13.238 1.00 80.75 82 ARG A CA 1
ATOM 632 C C . ARG A 1 82 ? -0.792 -5.772 -13.859 1.00 80.75 82 ARG A C 1
ATOM 634 O O . ARG A 1 82 ? -0.704 -4.927 -14.745 1.00 80.75 82 ARG A O 1
ATOM 641 N N . ASP A 1 83 ? -1.954 -6.166 -13.338 1.00 85.19 83 ASP A N 1
ATOM 642 C CA . ASP A 1 83 ? -3.232 -5.586 -13.752 1.00 85.19 83 ASP A CA 1
ATOM 643 C C . ASP A 1 83 ? -3.260 -4.081 -13.413 1.00 85.19 83 ASP A C 1
ATOM 645 O O . ASP A 1 83 ? -3.222 -3.716 -12.229 1.00 85.19 83 ASP A O 1
ATOM 649 N N . PRO A 1 84 ? -3.326 -3.184 -14.414 1.00 87.12 84 PRO A N 1
ATOM 650 C CA . PRO A 1 84 ? -3.344 -1.748 -14.177 1.00 87.12 84 PRO A CA 1
ATOM 651 C C . PRO A 1 84 ? -4.619 -1.277 -13.471 1.00 87.12 84 PRO A C 1
ATOM 653 O O . PRO A 1 84 ? -4.607 -0.190 -12.893 1.00 87.12 84 PRO A O 1
ATOM 656 N N . ALA A 1 85 ? -5.718 -2.034 -13.492 1.00 87.38 85 ALA A N 1
ATOM 657 C CA . ALA A 1 85 ? -6.951 -1.652 -12.807 1.00 87.38 85 ALA A CA 1
ATOM 658 C C . ALA A 1 85 ? -6.797 -1.717 -11.282 1.00 87.38 85 ALA A C 1
ATOM 660 O O . ALA A 1 85 ? -7.265 -0.820 -10.579 1.00 87.38 85 ALA A O 1
ATOM 661 N N . THR A 1 86 ? -6.087 -2.730 -10.788 1.00 86.38 86 THR A N 1
ATOM 662 C CA . THR A 1 86 ? -5.941 -3.008 -9.354 1.00 86.38 86 THR A CA 1
ATOM 663 C C . THR A 1 86 ? -4.541 -2.706 -8.820 1.00 86.38 86 THR A C 1
ATOM 665 O O . THR A 1 86 ? -4.283 -2.869 -7.632 1.00 86.38 86 THR A O 1
ATOM 668 N N . THR A 1 87 ? -3.626 -2.234 -9.668 1.00 91.75 87 THR A N 1
ATOM 669 C CA . THR A 1 87 ? -2.255 -1.886 -9.275 1.00 91.75 87 THR A CA 1
ATOM 670 C C . THR A 1 87 ? -2.035 -0.380 -9.321 1.00 91.75 87 THR A C 1
ATOM 672 O O . THR A 1 87 ? -2.359 0.281 -10.315 1.00 91.75 87 THR A O 1
ATOM 675 N N . LEU A 1 88 ? -1.430 0.163 -8.264 1.00 95.06 88 LEU A N 1
ATOM 676 C CA . LEU A 1 88 ? -0.888 1.519 -8.238 1.00 95.06 88 LEU A CA 1
ATOM 677 C C . LEU A 1 88 ? 0.639 1.458 -8.330 1.00 95.06 88 LEU A C 1
ATOM 679 O O . LEU A 1 88 ? 1.298 0.855 -7.484 1.00 95.06 88 LEU A O 1
ATOM 683 N N . LEU A 1 89 ? 1.207 2.087 -9.356 1.00 95.31 89 LEU A N 1
ATOM 684 C CA . LEU A 1 89 ? 2.654 2.209 -9.508 1.00 95.31 89 LEU A CA 1
ATOM 685 C C . LEU A 1 89 ? 3.108 3.532 -8.897 1.00 95.31 89 LEU A C 1
ATOM 687 O O . LEU A 1 89 ? 2.660 4.589 -9.324 1.00 95.31 89 LEU A O 1
ATOM 691 N N . VAL A 1 90 ? 4.018 3.468 -7.930 1.00 95.00 90 VAL A N 1
ATOM 692 C CA . VAL A 1 90 ? 4.544 4.646 -7.232 1.00 95.00 90 VAL A CA 1
ATOM 693 C C . VAL A 1 90 ? 6.049 4.711 -7.450 1.00 95.00 90 VAL A C 1
ATOM 695 O O . VAL A 1 90 ? 6.761 3.717 -7.259 1.00 95.00 90 VAL A O 1
ATOM 698 N N . SER A 1 91 ? 6.537 5.867 -7.890 1.00 94.50 91 SER A N 1
ATOM 699 C CA . SER A 1 91 ? 7.963 6.121 -8.084 1.00 94.50 91 SER A CA 1
ATOM 700 C C . SER A 1 91 ? 8.575 6.828 -6.863 1.00 94.50 91 SER A C 1
ATOM 702 O O . SER A 1 91 ? 7.841 7.437 -6.084 1.00 94.50 91 SER A O 1
ATOM 704 N N . PRO A 1 92 ? 9.910 6.808 -6.695 1.00 92.75 92 PRO A N 1
ATOM 705 C CA . PRO A 1 92 ? 10.580 7.595 -5.656 1.00 92.75 92 PRO A CA 1
ATOM 706 C C . PRO A 1 92 ? 10.298 9.104 -5.736 1.00 92.75 92 PRO A C 1
ATOM 708 O O . PRO A 1 92 ? 10.311 9.780 -4.713 1.00 92.75 92 PRO A O 1
ATOM 711 N N . ALA A 1 93 ? 10.017 9.639 -6.931 1.00 93.31 93 ALA A N 1
ATOM 712 C CA . ALA A 1 93 ? 9.674 11.052 -7.108 1.00 93.31 93 ALA A CA 1
ATOM 713 C C . ALA A 1 93 ? 8.302 11.392 -6.504 1.00 93.31 93 ALA A C 1
ATOM 715 O O . ALA A 1 93 ? 8.111 12.485 -5.979 1.00 93.31 93 ALA A O 1
ATOM 716 N N . ASP A 1 94 ? 7.372 10.437 -6.535 1.00 94.31 94 ASP A N 1
ATOM 717 C CA . ASP A 1 94 ? 6.031 10.590 -5.974 1.00 94.31 94 ASP A CA 1
ATOM 718 C C . ASP A 1 94 ? 5.955 10.215 -4.493 1.00 94.31 94 ASP A C 1
ATOM 720 O O . ASP A 1 94 ? 4.988 10.553 -3.816 1.00 94.31 94 ASP A O 1
ATOM 724 N N . CYS A 1 95 ? 6.934 9.461 -3.993 1.00 93.38 95 CYS A N 1
ATOM 725 C CA . CYS A 1 95 ? 6.994 9.018 -2.609 1.00 93.38 95 CYS A CA 1
ATOM 726 C C . CYS A 1 95 ? 8.461 8.791 -2.193 1.00 93.38 95 CYS A C 1
ATOM 728 O O . CYS A 1 95 ? 8.995 7.698 -2.405 1.00 93.38 95 CYS A O 1
ATOM 730 N N . PRO A 1 96 ? 9.117 9.794 -1.576 1.00 89.38 96 PRO A N 1
ATOM 731 C CA . PRO A 1 96 ? 10.570 9.798 -1.350 1.00 89.38 96 PRO A CA 1
ATOM 732 C C . PRO A 1 96 ? 11.117 8.654 -0.494 1.00 89.38 96 PRO A C 1
ATOM 734 O O . PRO A 1 96 ? 12.306 8.358 -0.541 1.00 89.38 96 PRO A O 1
ATOM 737 N N . ILE A 1 97 ? 10.267 8.007 0.305 1.00 90.62 97 ILE A N 1
ATOM 738 C CA . ILE A 1 97 ? 10.680 6.892 1.168 1.00 90.62 97 ILE A CA 1
ATOM 739 C C . ILE A 1 97 ? 10.895 5.607 0.365 1.00 90.62 97 ILE A C 1
ATOM 741 O O . ILE A 1 97 ? 11.522 4.664 0.843 1.00 90.62 97 ILE A O 1
ATOM 745 N N . LEU A 1 98 ? 10.355 5.540 -0.853 1.00 89.69 98 LEU A N 1
ATOM 746 C CA . LEU A 1 98 ? 10.545 4.403 -1.731 1.00 89.69 98 LEU A CA 1
ATOM 747 C C . LEU A 1 98 ? 11.900 4.544 -2.425 1.00 89.69 98 LEU A C 1
ATOM 749 O O . LEU A 1 98 ? 12.110 5.440 -3.228 1.00 89.69 98 LEU A O 1
ATOM 753 N N . GLU A 1 99 ? 12.811 3.605 -2.175 1.00 87.25 99 GLU A N 1
ATOM 754 C CA . GLU A 1 99 ? 14.126 3.563 -2.839 1.00 87.25 99 GLU A CA 1
ATOM 755 C C . GLU A 1 99 ? 14.027 3.243 -4.345 1.00 87.25 99 GLU A C 1
ATOM 757 O O . GLU A 1 99 ? 14.991 3.384 -5.095 1.00 87.25 99 GLU A O 1
ATOM 762 N N . ARG A 1 100 ? 12.879 2.723 -4.795 1.00 90.44 100 ARG A N 1
ATOM 763 C CA . ARG A 1 100 ? 12.652 2.255 -6.166 1.00 90.44 100 ARG A CA 1
ATOM 764 C C . ARG A 1 100 ? 11.174 2.297 -6.530 1.00 90.44 100 ARG A C 1
ATOM 766 O O . ARG A 1 100 ? 10.308 2.346 -5.654 1.00 90.44 100 ARG A O 1
ATOM 773 N N . LYS A 1 101 ? 10.887 2.180 -7.829 1.00 92.94 101 LYS A N 1
ATOM 774 C CA . LYS A 1 101 ? 9.517 2.015 -8.326 1.00 92.94 101 LYS A CA 1
ATOM 775 C C . LYS A 1 101 ? 8.866 0.794 -7.673 1.00 92.94 101 LYS A C 1
ATOM 777 O O . LYS A 1 101 ? 9.437 -0.298 -7.674 1.00 92.94 101 LYS A O 1
ATOM 782 N N . THR A 1 102 ? 7.686 1.003 -7.108 1.00 92.81 102 THR A N 1
ATOM 783 C CA . THR A 1 102 ? 6.972 0.008 -6.311 1.00 92.81 102 THR A CA 1
ATOM 784 C C . THR A 1 102 ? 5.545 -0.126 -6.825 1.00 92.81 102 THR A C 1
ATOM 786 O O . THR A 1 102 ? 4.859 0.868 -7.047 1.00 92.81 102 THR A O 1
ATOM 789 N N . ALA A 1 103 ? 5.108 -1.363 -7.032 1.00 91.94 103 ALA A N 1
ATOM 790 C CA . ALA A 1 103 ? 3.741 -1.712 -7.380 1.00 91.94 103 ALA A CA 1
ATOM 791 C C . ALA A 1 103 ? 2.964 -2.068 -6.111 1.00 91.94 103 ALA A C 1
ATOM 793 O O . ALA A 1 103 ? 3.255 -3.089 -5.488 1.00 91.94 103 ALA A O 1
ATOM 794 N N . PHE A 1 104 ? 1.990 -1.245 -5.737 1.00 92.56 104 PHE A N 1
ATOM 795 C CA . PHE A 1 104 ? 1.035 -1.555 -4.678 1.00 92.56 104 PHE A CA 1
ATOM 796 C C . PHE A 1 104 ? -0.166 -2.273 -5.280 1.00 92.56 104 PHE A C 1
ATOM 798 O O . PHE A 1 104 ? -0.847 -1.734 -6.155 1.00 92.56 104 PHE A O 1
ATOM 805 N N . LEU A 1 105 ? -0.399 -3.501 -4.827 1.00 89.12 105 LEU A N 1
ATOM 806 C CA . LEU A 1 105 ? -1.484 -4.344 -5.318 1.00 89.12 105 LEU A CA 1
ATOM 807 C C . LEU A 1 105 ? -2.721 -4.075 -4.458 1.00 89.12 105 LEU A C 1
ATOM 809 O O . LEU A 1 105 ? -2.821 -4.572 -3.342 1.00 89.12 105 LEU A O 1
ATOM 813 N N . LEU A 1 106 ? -3.636 -3.241 -4.945 1.00 88.50 106 LEU A N 1
ATOM 814 C CA . LEU A 1 106 ? -4.761 -2.716 -4.164 1.00 88.50 106 LEU A CA 1
ATOM 815 C C . LEU A 1 106 ? -5.808 -3.780 -3.844 1.00 88.50 106 LEU A C 1
ATOM 817 O O . LEU A 1 106 ? -6.489 -3.661 -2.833 1.00 88.50 106 LEU A O 1
ATOM 821 N N . GLN A 1 107 ? -5.900 -4.834 -4.661 1.00 81.50 107 GLN A N 1
ATOM 822 C CA . GLN A 1 107 ? -6.730 -5.992 -4.330 1.00 81.50 107 GLN A CA 1
ATOM 823 C C . GLN A 1 107 ? -6.173 -6.797 -3.147 1.00 81.50 107 GLN A C 1
ATOM 825 O O . GLN A 1 107 ? -6.850 -7.686 -2.638 1.00 81.50 107 GLN A O 1
ATOM 830 N N . TYR A 1 108 ? -4.928 -6.514 -2.738 1.00 79.62 108 TYR A N 1
ATOM 831 C CA . TYR A 1 108 ? -4.243 -7.225 -1.679 1.00 79.62 108 TYR A CA 1
ATOM 832 C C . TYR A 1 108 ? -3.883 -6.314 -0.499 1.00 79.62 108 TYR A C 1
ATOM 834 O O . TYR A 1 108 ? -2.828 -5.677 -0.489 1.00 79.62 108 TYR A O 1
ATOM 842 N N . SER A 1 109 ? -4.753 -6.281 0.517 1.00 84.31 109 SER A N 1
ATOM 843 C CA . SER A 1 109 ? -4.594 -5.441 1.711 1.00 84.31 109 SER A CA 1
ATOM 844 C C . SER A 1 109 ? -4.620 -6.220 3.025 1.00 84.31 109 SER A C 1
ATOM 846 O O . SER A 1 109 ? -5.294 -7.243 3.123 1.00 84.31 109 SER A O 1
ATOM 848 N N . ALA A 1 110 ? -3.948 -5.695 4.051 1.00 82.75 110 ALA A N 1
ATOM 849 C CA . ALA A 1 110 ? -3.941 -6.241 5.410 1.00 82.75 110 ALA A CA 1
ATOM 850 C C . ALA A 1 110 ? -4.348 -5.192 6.465 1.00 82.75 110 ALA A C 1
ATOM 852 O O . ALA A 1 110 ? -4.133 -3.997 6.231 1.00 82.75 110 ALA A O 1
ATOM 853 N N . PRO A 1 111 ? -4.902 -5.624 7.618 1.00 84.31 111 PRO A N 1
ATOM 854 C CA . PRO A 1 111 ? -5.324 -4.744 8.704 1.00 84.31 111 PRO A CA 1
ATOM 855 C C . PRO A 1 111 ? -4.126 -4.260 9.561 1.00 84.31 111 PRO A C 1
ATOM 857 O O . PRO A 1 111 ? -3.933 -4.742 10.672 1.00 84.31 111 PRO A O 1
ATOM 860 N N . LEU A 1 112 ? -3.281 -3.356 9.047 1.00 83.31 112 LEU A N 1
ATOM 861 C CA . LEU A 1 112 ? -2.072 -2.860 9.728 1.00 83.31 112 LEU A CA 1
ATOM 862 C C . LEU A 1 112 ? -2.167 -1.411 10.210 1.00 83.31 112 LEU A C 1
ATOM 864 O O . LEU A 1 112 ? -2.765 -0.546 9.567 1.00 83.31 112 LEU A O 1
ATOM 868 N N . THR A 1 113 ? -1.478 -1.136 11.315 1.00 83.69 113 THR A N 1
ATOM 869 C CA . THR A 1 113 ? -1.584 0.099 12.103 1.00 83.69 113 THR A CA 1
ATOM 870 C C . THR A 1 113 ? -0.249 0.848 12.180 1.00 83.69 113 THR A C 1
ATOM 872 O O . THR A 1 113 ? 0.787 0.360 11.721 1.00 83.69 113 THR A O 1
ATOM 875 N N . ILE A 1 114 ? -0.240 2.040 12.791 1.00 82.88 114 ILE A N 1
ATOM 876 C CA . ILE A 1 114 ? 1.001 2.800 13.029 1.00 82.88 114 ILE A CA 1
ATOM 877 C C . ILE A 1 114 ? 2.014 2.010 13.887 1.00 82.88 114 ILE A C 1
ATOM 879 O O . ILE A 1 114 ? 3.222 2.176 13.722 1.00 82.88 114 ILE A O 1
ATOM 883 N N . PHE A 1 115 ? 1.553 1.107 14.760 1.00 83.38 115 PHE A N 1
ATOM 884 C CA . PHE A 1 115 ? 2.413 0.321 15.656 1.00 83.38 115 PHE A CA 1
ATOM 885 C C . PHE A 1 115 ? 3.212 -0.766 14.928 1.00 83.38 115 PHE A C 1
ATOM 887 O O . PHE A 1 115 ? 4.270 -1.192 15.399 1.00 83.38 115 PHE A O 1
ATOM 894 N N . ASP A 1 116 ? 2.738 -1.173 13.752 1.00 86.12 116 ASP A N 1
ATOM 895 C CA . ASP A 1 116 ? 3.375 -2.181 12.905 1.00 86.12 116 ASP A CA 1
ATOM 896 C C . ASP A 1 116 ? 4.523 -1.605 12.059 1.00 86.12 116 ASP A C 1
ATOM 898 O O . ASP A 1 116 ? 5.285 -2.340 11.415 1.00 86.12 116 ASP A O 1
ATOM 902 N N . VAL A 1 117 ? 4.670 -0.276 12.065 1.00 86.94 117 VAL A N 1
ATOM 903 C CA . VAL A 1 117 ? 5.705 0.439 11.323 1.00 86.94 117 VAL A CA 1
ATOM 904 C C . VAL A 1 117 ? 7.098 0.077 11.861 1.00 86.94 117 VAL A C 1
ATOM 906 O O . VAL A 1 117 ? 7.381 -0.009 13.065 1.00 86.94 117 VAL A O 1
ATOM 909 N N . ASP A 1 118 ? 8.022 -0.155 10.934 1.00 86.88 118 ASP A N 1
ATOM 910 C CA . ASP A 1 118 ? 9.435 -0.344 11.228 1.00 86.88 118 ASP A CA 1
ATOM 911 C C . ASP A 1 118 ? 10.092 1.009 11.520 1.00 86.88 118 ASP A C 1
ATOM 913 O O . ASP A 1 118 ? 10.658 1.665 10.643 1.00 86.88 118 ASP A O 1
ATOM 917 N N . CYS A 1 119 ? 10.044 1.417 12.790 1.00 79.19 119 CYS A N 1
ATOM 918 C CA . CYS A 1 119 ? 10.624 2.676 13.258 1.00 79.19 119 CYS A CA 1
ATOM 919 C C . CYS A 1 119 ? 12.146 2.781 13.049 1.00 79.19 119 CYS A C 1
ATOM 921 O O . CYS A 1 119 ? 12.689 3.871 13.200 1.00 79.19 119 CYS A O 1
ATOM 923 N N . ARG A 1 120 ? 12.853 1.690 12.701 1.00 77.56 120 ARG A N 1
ATOM 924 C CA . ARG A 1 120 ? 14.289 1.739 12.360 1.00 77.56 120 ARG A CA 1
ATOM 925 C C . ARG A 1 120 ? 14.541 2.327 10.971 1.00 77.56 120 ARG A C 1
ATOM 927 O O . ARG A 1 120 ? 15.637 2.813 10.715 1.00 77.56 120 ARG A O 1
ATOM 934 N N . ARG A 1 121 ? 13.546 2.265 10.081 1.00 68.38 121 ARG A N 1
ATOM 935 C CA . ARG A 1 121 ? 13.564 2.833 8.721 1.00 68.38 121 ARG A CA 1
ATOM 936 C C . ARG A 1 121 ? 12.674 4.080 8.608 1.00 68.38 121 ARG A C 1
ATOM 938 O O . ARG A 1 121 ? 12.217 4.409 7.518 1.00 68.38 121 ARG A O 1
ATOM 945 N N . SER A 1 122 ? 12.373 4.732 9.731 1.00 65.19 122 SER A N 1
ATOM 946 C CA . SER A 1 122 ? 11.326 5.747 9.844 1.00 65.19 122 SER A CA 1
ATOM 947 C C . SER A 1 122 ? 11.471 6.921 8.865 1.00 65.19 122 SER A C 1
ATOM 949 O O . SER A 1 122 ? 12.268 7.835 9.044 1.00 65.19 122 SER A O 1
ATOM 951 N N . ALA A 1 123 ? 10.584 6.933 7.875 1.00 70.50 123 ALA A N 1
ATOM 952 C CA . ALA A 1 123 ? 9.846 8.105 7.426 1.00 70.50 123 ALA A CA 1
ATOM 953 C C . ALA A 1 123 ? 8.531 7.580 6.835 1.00 70.50 123 ALA A C 1
ATOM 955 O O . ALA A 1 123 ? 8.535 6.728 5.948 1.00 70.50 123 ALA A O 1
ATOM 956 N N . THR A 1 124 ? 7.392 8.019 7.366 1.00 88.38 124 THR A N 1
ATOM 957 C CA . THR A 1 124 ? 6.131 7.904 6.630 1.00 88.38 124 THR A CA 1
ATOM 958 C C . THR A 1 124 ? 6.123 8.995 5.571 1.00 88.38 124 THR A C 1
ATOM 960 O O . THR A 1 124 ? 6.524 10.122 5.870 1.00 88.38 124 THR A O 1
ATOM 963 N N . ALA A 1 125 ? 5.632 8.717 4.371 1.00 92.50 125 ALA A N 1
ATOM 964 C CA . ALA A 1 125 ? 5.471 9.755 3.360 1.00 92.50 125 ALA A CA 1
ATOM 965 C C . ALA A 1 125 ? 4.135 9.632 2.655 1.00 92.50 125 ALA A C 1
ATOM 967 O O . ALA A 1 125 ? 3.722 8.544 2.257 1.00 92.50 125 ALA A O 1
ATOM 968 N N . LYS A 1 126 ? 3.476 10.774 2.473 1.00 94.62 126 LYS A N 1
ATOM 969 C CA . LYS A 1 126 ? 2.343 10.852 1.561 1.00 94.62 126 LYS A CA 1
ATOM 970 C C . LYS A 1 126 ? 2.837 10.681 0.133 1.00 94.62 126 LYS A C 1
ATOM 972 O O . LYS A 1 126 ? 3.913 11.170 -0.213 1.00 94.62 126 LYS A O 1
ATOM 977 N N . ILE A 1 127 ? 2.052 9.973 -0.667 1.00 95.81 127 ILE A N 1
ATOM 978 C CA . ILE A 1 127 ? 2.241 9.965 -2.117 1.00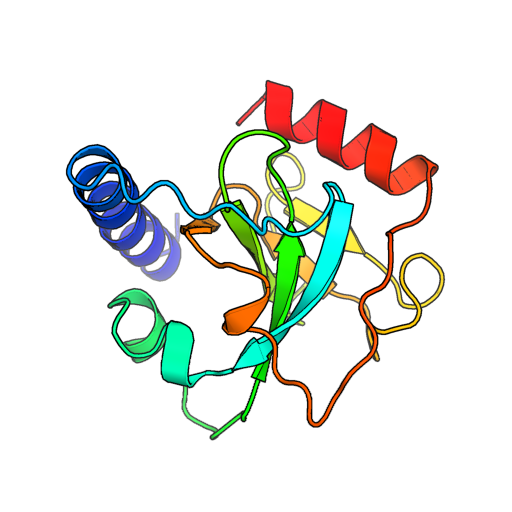 95.81 127 ILE A CA 1
ATOM 979 C C . ILE A 1 127 ? 1.835 11.325 -2.705 1.00 95.81 127 ILE A C 1
ATOM 981 O O . ILE A 1 127 ? 1.133 12.104 -2.053 1.00 95.81 127 ILE A O 1
ATOM 985 N N . SER A 1 128 ? 2.267 11.610 -3.932 1.00 95.81 128 SER A N 1
ATOM 986 C CA . SER A 1 128 ? 1.896 12.831 -4.652 1.00 95.81 128 SER A CA 1
ATOM 987 C C . SER A 1 128 ? 0.368 12.991 -4.783 1.00 95.81 128 SER A C 1
ATOM 989 O O . SER A 1 128 ? -0.354 11.988 -4.860 1.00 95.81 128 SER A O 1
ATOM 991 N N . PRO A 1 129 ? -0.163 14.231 -4.822 1.00 95.56 129 PRO A N 1
ATOM 992 C CA . PRO A 1 129 ? -1.601 14.481 -4.978 1.00 95.56 129 PRO A CA 1
ATOM 993 C C . PRO A 1 129 ? -2.215 13.802 -6.210 1.00 95.56 129 PRO A C 1
ATOM 995 O O . PRO A 1 129 ? -3.359 13.336 -6.173 1.00 95.56 129 PRO A O 1
ATOM 998 N N . GLU A 1 130 ? -1.449 13.710 -7.295 1.00 95.12 130 GLU A N 1
ATOM 999 C CA . GLU A 1 130 ? -1.839 13.053 -8.539 1.00 95.12 130 GLU A CA 1
ATOM 1000 C C . GLU A 1 130 ? -2.067 11.551 -8.317 1.00 95.12 130 GLU A C 1
ATOM 1002 O O . GLU A 1 130 ? -3.109 11.013 -8.714 1.00 95.12 130 GLU A O 1
ATOM 1007 N N . LEU A 1 131 ? -1.143 10.883 -7.615 1.00 95.94 131 LEU A N 1
ATOM 1008 C CA . LEU A 1 131 ? -1.289 9.471 -7.261 1.00 95.94 131 LEU A CA 1
ATOM 1009 C C . LEU A 1 131 ? -2.350 9.243 -6.188 1.00 95.94 131 LEU A C 1
ATOM 1011 O O . LEU A 1 131 ? -3.029 8.219 -6.228 1.00 95.94 131 LEU A O 1
ATOM 1015 N N . GLU A 1 132 ? -2.558 10.183 -5.265 1.00 96.12 132 GLU A N 1
ATOM 1016 C CA . GLU A 1 132 ? -3.676 10.117 -4.318 1.00 96.12 132 GLU A CA 1
ATOM 1017 C C . GLU A 1 132 ? -5.021 10.125 -5.064 1.00 96.12 132 GLU A C 1
ATOM 1019 O O . GLU A 1 132 ? -5.923 9.336 -4.757 1.00 96.12 132 GLU A O 1
ATOM 1024 N N . HIS A 1 133 ? -5.161 10.979 -6.081 1.00 95.31 133 HIS A N 1
ATOM 1025 C CA . HIS A 1 133 ? -6.354 11.002 -6.923 1.00 95.31 133 HIS A CA 1
ATOM 1026 C C . HIS A 1 133 ? -6.513 9.700 -7.723 1.00 95.31 133 HIS A C 1
ATOM 1028 O O . HIS A 1 133 ? -7.619 9.156 -7.820 1.00 95.31 133 HIS A O 1
ATOM 1034 N N . GLU A 1 134 ? -5.426 9.166 -8.282 1.00 94.62 134 GLU A N 1
ATOM 1035 C CA . GLU A 1 134 ? -5.446 7.873 -8.967 1.00 94.62 134 GLU A CA 1
ATOM 1036 C C . GLU A 1 134 ? -5.837 6.721 -8.030 1.00 94.62 134 GLU A C 1
ATOM 1038 O O . GLU A 1 134 ? -6.718 5.931 -8.381 1.00 94.62 134 GLU A O 1
ATOM 1043 N N . LEU A 1 135 ? -5.267 6.669 -6.825 1.00 94.94 135 LEU A N 1
ATOM 1044 C CA . LEU A 1 135 ? -5.600 5.694 -5.789 1.00 94.94 135 LEU A CA 1
ATOM 1045 C C . LEU A 1 135 ? -7.099 5.729 -5.473 1.00 94.94 135 LEU A C 1
ATOM 1047 O O . LEU A 1 135 ? -7.765 4.697 -5.544 1.00 94.94 135 LEU A O 1
ATOM 1051 N N . LYS A 1 136 ? -7.662 6.920 -5.228 1.00 94.19 136 LYS A N 1
ATOM 1052 C CA . LYS A 1 136 ? -9.109 7.092 -4.992 1.00 94.19 136 LYS A CA 1
ATOM 1053 C C . LYS A 1 136 ? -9.956 6.578 -6.155 1.00 94.19 136 LYS A C 1
ATOM 1055 O O . LYS A 1 136 ? -11.025 6.017 -5.927 1.00 94.19 136 LYS A O 1
ATOM 1060 N N . ARG A 1 137 ? -9.518 6.773 -7.405 1.00 93.44 137 ARG A N 1
ATOM 1061 C CA . ARG A 1 137 ? -10.242 6.259 -8.581 1.00 93.44 137 ARG A CA 1
ATOM 1062 C C . ARG A 1 137 ? -10.188 4.738 -8.672 1.00 93.44 137 ARG A C 1
ATOM 1064 O O . ARG A 1 137 ? -11.211 4.144 -9.002 1.00 93.44 137 ARG A O 1
ATOM 1071 N N . LYS A 1 138 ? -9.039 4.117 -8.390 1.00 92.12 138 LYS A N 1
ATOM 1072 C CA . LYS A 1 138 ? -8.896 2.653 -8.434 1.00 92.12 138 LYS A CA 1
ATOM 1073 C C . LYS A 1 138 ? -9.666 1.971 -7.308 1.00 92.12 138 LYS A C 1
ATOM 1075 O O . LYS A 1 138 ? -10.396 1.033 -7.585 1.00 92.12 138 LYS A O 1
ATOM 1080 N N . LEU A 1 139 ? -9.610 2.497 -6.084 1.00 89.56 139 LEU A N 1
ATOM 1081 C CA . LEU A 1 139 ? -10.334 1.935 -4.935 1.00 89.56 139 LEU A CA 1
ATOM 1082 C C . LEU A 1 139 ? -11.864 1.990 -5.070 1.00 89.56 139 LEU A C 1
ATOM 1084 O O . LEU A 1 139 ? -12.554 1.257 -4.385 1.00 89.5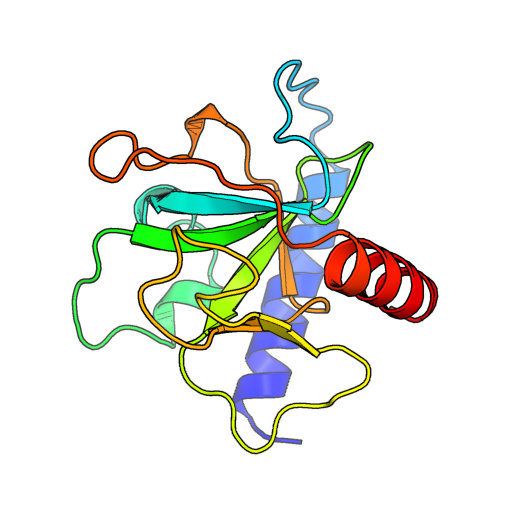6 139 LEU A O 1
ATOM 1088 N N . LYS A 1 140 ? -12.416 2.836 -5.950 1.00 86.88 140 LYS A N 1
ATOM 1089 C CA . LYS A 1 140 ? -13.855 2.811 -6.284 1.00 86.88 140 LYS A CA 1
ATOM 1090 C C . LYS A 1 140 ? -14.252 1.653 -7.207 1.00 86.88 140 LYS A C 1
ATOM 1092 O O . LYS A 1 140 ? -15.439 1.470 -7.457 1.00 86.88 140 LYS A O 1
ATOM 1097 N N . ARG A 1 141 ? -13.273 0.977 -7.809 1.00 74.38 141 ARG A N 1
ATOM 1098 C CA . ARG A 1 141 ? -13.459 -0.091 -8.803 1.00 74.38 141 ARG A CA 1
ATOM 1099 C C . ARG A 1 141 ? -13.073 -1.472 -8.271 1.00 74.38 141 ARG A C 1
ATOM 1101 O O . ARG A 1 141 ? -13.371 -2.450 -8.947 1.00 74.38 141 ARG A O 1
ATOM 1108 N N . VAL A 1 142 ? -12.369 -1.512 -7.140 1.00 63.41 142 VAL A N 1
ATOM 1109 C CA . VAL A 1 142 ? -12.014 -2.715 -6.374 1.00 63.41 142 VAL A CA 1
ATOM 1110 C C . VAL A 1 142 ? -13.134 -2.978 -5.380 1.00 63.41 142 VAL A C 1
ATOM 1112 O O . VAL A 1 142 ? -13.516 -4.157 -5.254 1.00 63.41 142 VAL A O 1
#

Radius of gyration: 14.28 Å; chains: 1; bounding box: 31×35×34 Å

Secondary structure (DSSP, 8-state):
--HHHHHHHHHHHHHHHHTTT-----S-PPPTTEEEEEEGGGTTTSGGGGGT-SS--SEEEEEE--SSS-EEEEEES--TT--TTTEEEE-TTT-TT-SS-EEEEEEEEEE--GGGB-GGG---EEPPHHHHHHHHHHHTT-

Foldseek 3Di:
DDPLVVVLLVLQVVQVVVVVPDPPPPVFADDAQKKAWFAPVVCVVRVSVVVDDPDDDGTFIWGHQDPPFNKTFTWDPPPPPDDPLQWQWAACVQWVLDPGTIIGRNSHIHRDGPVRGPCVSDDITHGHPVSSVVSVVSVVVD

pLDDT: mean 76.26, std 17.67, range [42.22, 96.12]

Sequence (142 aa):
MNQLDLLLQNSLAQLAMEASTDQAEVTESLSFATAAFFRESCWKSLDWHRAASGHKRTSHPGLSISHRQNQVAFGSSKTDDRDPATTLLVSPADCPILERKTAFLLQYSAPLTIFDVDCRRSATAKISPELEHELKRKLKRV